Protein AF-A0A0M3JCC5-F1 (afdb_monomer)

InterPro domains:
  IPR003890 MIF4G-like, type 3 [PF02854] (12-149)
  IPR016024 Armadillo-type fold [SSF48371] (13-162)
  IPR039762 Nonsense-mediated mRNA decay protein Nmd2/UPF2 [PTHR12839] (12-162)

Organism: Anisakis simplex (NCBI:txid6269)

Structure (mmCIF, N/CA/C/O backbone):
data_AF-A0A0M3JCC5-F1
#
_entry.id   AF-A0A0M3JCC5-F1
#
loop_
_atom_site.group_PDB
_atom_site.id
_atom_site.type_symbol
_atom_site.label_atom_id
_atom_site.label_alt_id
_atom_site.label_comp_id
_atom_site.label_asym_id
_atom_site.label_entity_id
_atom_site.label_seq_id
_atom_site.pdbx_PDB_ins_code
_atom_site.Cartn_x
_atom_site.Cartn_y
_atom_site.Cartn_z
_atom_site.occupancy
_atom_site.B_iso_or_equiv
_atom_site.auth_seq_id
_atom_site.auth_comp_id
_atom_site.auth_asym_id
_atom_site.auth_atom_id
_atom_site.pdbx_PDB_model_num
ATOM 1 N N . MET A 1 1 ? -31.126 0.254 29.291 1.00 38.38 1 MET A N 1
ATOM 2 C CA . MET A 1 1 ? -29.920 0.944 28.782 1.00 38.38 1 MET A CA 1
ATOM 3 C C . MET A 1 1 ? -29.211 -0.037 27.868 1.00 38.38 1 MET A C 1
ATOM 5 O O . MET A 1 1 ? -28.495 -0.886 28.356 1.00 38.38 1 MET A O 1
ATOM 9 N N . GLY A 1 2 ? -29.513 -0.153 26.583 1.00 38.09 2 GLY A N 1
ATOM 10 C CA . GLY A 1 2 ? -29.845 0.874 25.601 1.00 38.09 2 GLY A CA 1
ATOM 11 C C . GLY A 1 2 ? -28.851 0.652 24.463 1.00 38.09 2 GLY A C 1
ATOM 12 O O . GLY A 1 2 ? -27.817 1.305 24.433 1.00 38.09 2 GLY A O 1
ATOM 13 N N . CYS A 1 3 ? -29.108 -0.375 23.645 1.00 37.69 3 CYS A N 1
ATOM 14 C CA . CYS A 1 3 ? -28.288 -0.752 22.497 1.00 37.69 3 CYS A CA 1
AT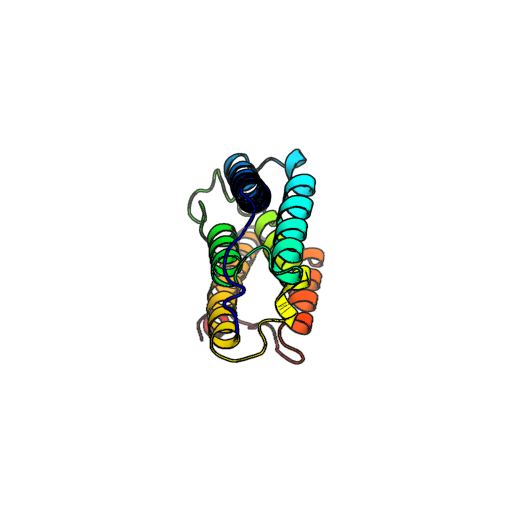OM 15 C C . CYS A 1 3 ? -28.207 0.424 21.520 1.00 37.69 3 CYS A C 1
ATOM 17 O O . CYS A 1 3 ? -29.130 0.653 20.746 1.00 37.69 3 CYS A O 1
ATOM 19 N N . VAL A 1 4 ? -27.097 1.157 21.552 1.00 42.47 4 VAL A N 1
ATOM 20 C CA . VAL A 1 4 ? -26.692 2.041 20.459 1.00 42.47 4 VAL A CA 1
ATOM 21 C C . VAL A 1 4 ? -25.942 1.158 19.474 1.00 42.47 4 VAL A C 1
ATOM 23 O O . VAL A 1 4 ? -24.729 0.986 19.551 1.00 42.47 4 VAL A O 1
ATOM 26 N N . SER A 1 5 ? -26.674 0.468 18.611 1.00 49.03 5 SER A N 1
ATOM 27 C CA . SER A 1 5 ? -26.078 -0.297 17.524 1.00 49.03 5 SER A CA 1
ATOM 28 C C . SER A 1 5 ? -27.002 -0.239 16.317 1.00 49.03 5 SER A C 1
ATOM 30 O O . SER A 1 5 ? -28.084 -0.812 16.336 1.00 49.03 5 SER A O 1
ATOM 32 N N . ILE A 1 6 ? -26.479 0.402 15.267 1.00 45.97 6 ILE A N 1
ATOM 33 C CA . ILE A 1 6 ? -26.862 0.260 13.857 1.00 45.97 6 ILE A CA 1
ATOM 34 C C . ILE A 1 6 ? -27.996 1.190 13.387 1.00 45.97 6 ILE A C 1
ATOM 36 O O . ILE A 1 6 ? -29.074 0.761 13.003 1.00 45.97 6 ILE A O 1
ATOM 40 N N . GLU A 1 7 ? -27.667 2.474 13.266 1.00 44.00 7 GLU A N 1
ATOM 41 C CA . GLU A 1 7 ? -27.974 3.226 12.043 1.00 44.00 7 GLU A CA 1
ATOM 42 C C . GLU A 1 7 ? -26.630 3.579 11.385 1.00 44.00 7 GLU A C 1
ATOM 44 O O . GLU A 1 7 ? -26.106 4.679 11.526 1.00 44.00 7 GLU A O 1
ATOM 49 N N . ARG A 1 8 ? -26.001 2.609 10.702 1.00 54.28 8 ARG A N 1
ATOM 50 C CA . ARG A 1 8 ? -25.019 2.956 9.662 1.00 54.28 8 ARG A CA 1
ATOM 51 C C . ARG A 1 8 ? -25.849 3.505 8.507 1.00 54.28 8 ARG A C 1
ATOM 53 O O . ARG A 1 8 ? -26.444 2.725 7.771 1.00 54.28 8 ARG A O 1
ATOM 60 N N . SER A 1 9 ? -25.979 4.825 8.411 1.00 59.03 9 SER A N 1
ATOM 61 C CA . SER A 1 9 ? -26.750 5.492 7.359 1.00 59.03 9 SER A CA 1
ATOM 62 C C . SER A 1 9 ? -26.386 4.905 5.992 1.00 59.03 9 SER A C 1
ATOM 64 O O . SER A 1 9 ? -25.199 4.743 5.703 1.00 59.03 9 SER A O 1
ATOM 66 N N . CYS A 1 10 ? -27.374 4.605 5.142 1.00 67.25 10 CYS A N 1
ATOM 67 C CA . CYS A 1 10 ? -27.154 4.087 3.782 1.00 67.25 10 CYS A CA 1
ATOM 68 C C . CYS A 1 10 ? -26.107 4.902 3.004 1.00 67.25 10 CYS A C 1
ATOM 70 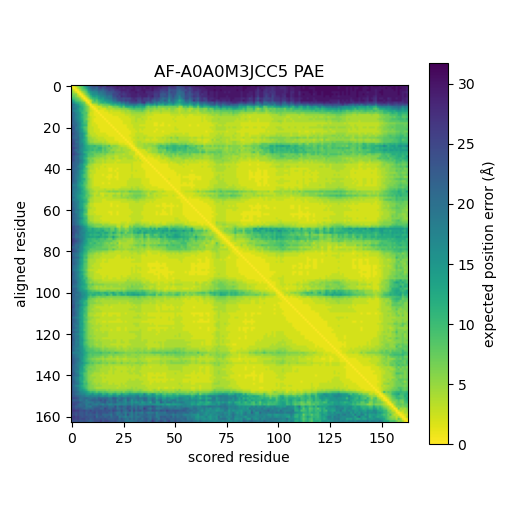O O . CYS A 1 10 ? -25.306 4.332 2.273 1.00 67.25 10 CYS A O 1
ATOM 72 N N . ALA A 1 11 ? -26.038 6.212 3.260 1.00 72.94 11 ALA A N 1
ATOM 73 C CA . ALA A 1 11 ? -25.029 7.107 2.713 1.00 72.94 11 ALA A CA 1
ATOM 74 C C . ALA A 1 11 ? -23.583 6.686 3.040 1.00 72.94 11 ALA A C 1
ATOM 76 O O . ALA A 1 11 ? -22.741 6.702 2.152 1.00 72.94 11 ALA A O 1
ATOM 77 N N . GLY A 1 12 ? -23.279 6.281 4.279 1.00 78.94 12 GLY A N 1
ATOM 78 C CA . GLY A 1 12 ? -21.922 5.877 4.669 1.00 78.94 12 GLY A CA 1
ATOM 79 C C . GLY A 1 12 ? -21.479 4.575 4.000 1.00 78.94 12 GLY A C 1
ATOM 80 O O . GLY A 1 12 ? -20.327 4.451 3.594 1.00 78.94 12 GLY A O 1
ATOM 81 N N . VAL A 1 13 ? -22.415 3.637 3.825 1.00 84.44 13 VAL A N 1
ATOM 82 C CA . VAL A 1 13 ? -22.175 2.394 3.077 1.00 84.44 13 VAL A CA 1
ATOM 83 C C . VAL A 1 13 ? -21.948 2.704 1.598 1.00 84.44 13 VAL A C 1
ATOM 85 O O . VAL A 1 13 ? -20.942 2.277 1.048 1.00 84.44 13 VAL A O 1
ATOM 88 N N . SER A 1 14 ? -22.799 3.530 0.981 1.00 87.94 14 SER A N 1
ATOM 89 C CA . SER A 1 14 ? -22.637 3.923 -0.424 1.00 87.94 14 SER A CA 1
ATOM 90 C C . SER A 1 14 ? -21.331 4.674 -0.690 1.00 87.94 14 SER A C 1
ATOM 92 O O . SER A 1 14 ? -20.685 4.428 -1.701 1.00 87.94 14 SER A O 1
ATOM 94 N N . VAL A 1 15 ? -20.913 5.571 0.211 1.00 90.62 15 VAL A N 1
ATOM 95 C CA . VAL A 1 15 ? -19.626 6.275 0.088 1.00 90.62 15 VAL A CA 1
ATOM 96 C C . VAL A 1 15 ? -18.465 5.287 0.153 1.00 90.62 15 VAL A C 1
ATOM 98 O O . VAL A 1 15 ? -17.573 5.348 -0.686 1.00 90.62 15 VAL A O 1
ATOM 101 N N . LEU A 1 16 ? -18.483 4.360 1.113 1.00 92.38 16 LEU A N 1
ATOM 102 C CA . LEU A 1 16 ? -17.447 3.338 1.229 1.00 92.38 16 LEU A CA 1
ATOM 103 C C . LEU A 1 16 ? -17.387 2.445 -0.018 1.00 92.38 16 LEU A C 1
ATOM 105 O O . LEU A 1 16 ? -16.297 2.200 -0.530 1.00 92.38 16 LEU A O 1
ATOM 109 N N . ASP A 1 17 ? -18.536 1.980 -0.506 1.00 91.69 17 ASP A N 1
ATOM 110 C CA . ASP A 1 17 ? -18.612 1.129 -1.694 1.00 91.69 17 ASP A CA 1
ATOM 111 C C . ASP A 1 17 ? -18.058 1.852 -2.927 1.00 91.69 17 ASP A C 1
ATOM 113 O O . ASP A 1 17 ? -17.248 1.279 -3.654 1.00 91.69 17 ASP A O 1
ATOM 117 N N . ASN A 1 18 ? -18.401 3.132 -3.110 1.00 92.81 18 ASN A N 1
ATOM 118 C CA . ASN A 1 18 ? -17.868 3.950 -4.200 1.00 92.81 18 ASN A CA 1
ATOM 119 C C . ASN A 1 18 ? -16.340 4.078 -4.131 1.00 92.81 18 ASN A C 1
ATOM 121 O O . ASN A 1 18 ? -15.672 3.923 -5.146 1.00 92.81 18 ASN A O 1
ATOM 125 N N . VAL A 1 19 ? -15.777 4.310 -2.941 1.00 94.50 19 VAL A N 1
ATOM 126 C CA . VAL A 1 19 ? -14.319 4.428 -2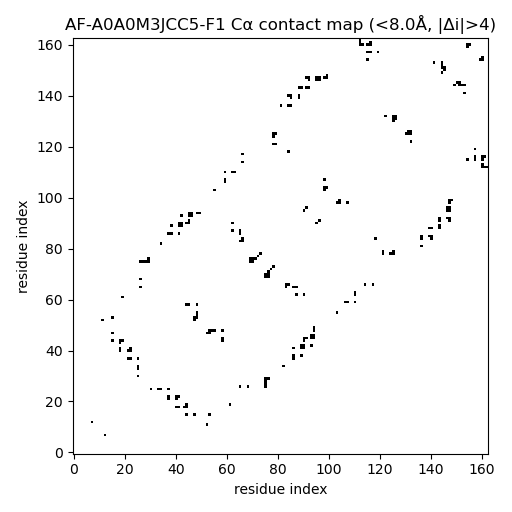.754 1.00 94.50 19 VAL A CA 1
ATOM 127 C C . VAL A 1 19 ? -13.613 3.103 -3.036 1.00 94.50 19 VAL A C 1
ATOM 129 O O . VAL A 1 19 ? -12.554 3.074 -3.660 1.00 94.50 19 VAL A O 1
ATOM 132 N N . LEU A 1 20 ? -14.184 1.981 -2.589 1.00 93.88 20 LEU A N 1
ATOM 133 C CA . LEU A 1 20 ? -13.622 0.657 -2.864 1.00 93.88 20 LEU A CA 1
ATOM 134 C C . LEU A 1 20 ? -13.658 0.320 -4.359 1.00 93.88 20 LEU A C 1
ATOM 136 O O . LEU A 1 20 ? -12.730 -0.324 -4.856 1.00 93.88 20 LEU A O 1
ATOM 140 N N . GLU A 1 21 ? -14.703 0.753 -5.060 1.00 92.75 21 GLU A N 1
ATOM 141 C CA . GLU A 1 21 ? -14.829 0.578 -6.504 1.00 92.75 21 GLU A CA 1
ATOM 142 C C . GLU A 1 21 ? -13.872 1.490 -7.276 1.00 92.75 21 GLU A C 1
ATOM 144 O O . GLU A 1 21 ? -13.216 1.041 -8.211 1.00 92.75 21 GLU A O 1
ATOM 149 N N . GLU A 1 22 ? -13.687 2.733 -6.835 1.00 92.31 22 GLU A N 1
ATOM 150 C CA . GLU A 1 22 ? -12.693 3.646 -7.402 1.00 92.31 22 GLU A CA 1
ATOM 151 C C . GLU A 1 22 ? -11.278 3.061 -7.299 1.00 92.31 22 GLU A C 1
ATOM 153 O O . GLU A 1 22 ? -10.559 2.997 -8.296 1.00 92.31 22 GLU A O 1
ATOM 158 N N . ILE A 1 23 ? -10.905 2.514 -6.135 1.00 93.19 23 ILE A N 1
ATOM 159 C CA . ILE A 1 23 ? -9.614 1.831 -5.958 1.00 93.19 23 ILE A CA 1
ATOM 160 C C . ILE A 1 23 ? -9.475 0.648 -6.933 1.00 93.19 23 ILE A C 1
ATOM 162 O O . ILE A 1 23 ? -8.390 0.433 -7.475 1.00 93.19 23 ILE A O 1
ATOM 166 N N . ARG A 1 24 ? -10.546 -0.119 -7.187 1.00 90.94 24 ARG A N 1
ATOM 167 C CA . ARG A 1 24 ? -10.524 -1.208 -8.185 1.00 90.94 24 ARG A CA 1
ATOM 168 C C . ARG A 1 24 ? -10.323 -0.692 -9.597 1.00 90.94 24 ARG A C 1
ATOM 170 O O . ARG A 1 24 ? -9.438 -1.194 -10.282 1.00 90.94 24 ARG A O 1
ATOM 177 N N . MET A 1 25 ? -11.081 0.323 -10.001 1.00 89.19 25 MET A N 1
ATOM 178 C CA . MET A 1 25 ? -10.978 0.896 -11.341 1.00 89.19 25 MET A CA 1
ATOM 179 C C . MET A 1 25 ? -9.564 1.405 -11.630 1.00 89.19 25 MET A C 1
ATOM 181 O O . MET A 1 25 ? -9.046 1.177 -12.721 1.00 89.19 25 MET A O 1
ATOM 185 N N . VAL A 1 26 ? -8.892 2.033 -10.658 1.00 86.75 26 VAL A N 1
ATOM 186 C CA . VAL A 1 26 ? -7.499 2.463 -10.859 1.00 86.75 26 VAL A CA 1
ATOM 187 C C . VAL A 1 26 ? -6.564 1.261 -11.043 1.00 86.75 26 VAL A C 1
ATOM 189 O O . VAL A 1 26 ? -5.697 1.295 -11.917 1.00 86.75 26 VAL A O 1
ATOM 192 N N . LEU A 1 27 ? -6.742 0.178 -10.278 1.00 86.56 27 LEU A N 1
ATOM 193 C CA . LEU A 1 27 ? -5.929 -1.034 -10.439 1.00 86.56 27 LEU A CA 1
ATOM 194 C C . LEU A 1 27 ? -6.149 -1.732 -11.792 1.00 86.56 27 LEU A C 1
ATOM 196 O O . LEU A 1 27 ? -5.214 -2.340 -12.309 1.00 86.56 27 LEU A O 1
ATOM 200 N N . GLU A 1 28 ? -7.359 -1.655 -12.347 1.00 86.50 28 GLU A N 1
ATOM 201 C CA . GLU A 1 28 ? -7.723 -2.231 -13.649 1.00 86.50 28 GLU A CA 1
ATOM 202 C C . GLU A 1 28 ? -7.212 -1.400 -14.826 1.00 86.50 28 GLU A C 1
ATOM 204 O O . GLU A 1 28 ? -6.680 -1.945 -15.790 1.00 86.50 28 GLU A O 1
ATOM 209 N N . LEU A 1 29 ? -7.363 -0.077 -14.751 1.00 84.00 29 LEU A N 1
ATOM 210 C CA . LEU A 1 29 ? -6.969 0.835 -15.823 1.00 84.00 29 LEU A CA 1
ATOM 211 C C . LEU A 1 29 ? -5.461 1.094 -15.836 1.00 84.00 29 LEU A C 1
ATOM 213 O O . LEU A 1 29 ? -4.891 1.319 -16.899 1.00 84.00 29 LEU A O 1
ATOM 217 N N . ASN A 1 30 ? -4.822 1.088 -14.662 1.00 79.00 30 ASN A N 1
ATOM 218 C CA . ASN A 1 30 ? -3.378 1.233 -14.473 1.00 79.00 30 ASN A CA 1
ATOM 219 C C . ASN A 1 30 ? -2.739 2.412 -15.242 1.00 79.00 30 ASN A C 1
ATOM 221 O O . ASN A 1 30 ? -1.586 2.359 -15.678 1.00 79.00 30 ASN A O 1
ATOM 225 N N . HIS A 1 31 ? -3.504 3.491 -15.424 1.00 81.56 31 HIS A N 1
ATOM 226 C CA . HIS A 1 31 ? -3.084 4.685 -16.147 1.00 81.56 31 HIS A CA 1
ATOM 227 C C . HIS A 1 31 ? -2.453 5.707 -15.201 1.00 81.56 31 HIS A C 1
ATOM 229 O O . HIS A 1 31 ? -3.009 6.040 -14.156 1.00 81.56 31 HIS A O 1
ATOM 235 N N . THR A 1 32 ? -1.325 6.291 -15.608 1.00 78.88 32 THR A N 1
ATOM 236 C CA . THR A 1 32 ? -0.578 7.273 -14.804 1.00 78.88 32 THR A CA 1
ATOM 237 C C . THR A 1 32 ? -1.373 8.527 -14.444 1.00 78.88 32 THR A C 1
ATOM 239 O O . THR A 1 32 ? -1.098 9.132 -13.410 1.00 78.88 32 THR A O 1
ATOM 242 N N . SER A 1 33 ? -2.373 8.904 -15.245 1.00 84.00 33 SER A N 1
ATOM 243 C CA . SER A 1 33 ? -3.281 10.016 -14.941 1.00 84.00 33 SER A CA 1
ATOM 244 C C . SER A 1 33 ? -4.130 9.771 -13.693 1.00 84.00 33 SER A C 1
ATOM 246 O O . SER A 1 33 ? -4.479 10.727 -13.015 1.00 84.00 33 SER A O 1
ATOM 248 N N . LEU A 1 34 ? -4.416 8.507 -13.369 1.00 83.19 34 LEU A N 1
ATOM 249 C CA . LEU A 1 34 ? -5.250 8.109 -12.233 1.00 83.19 34 LEU A CA 1
ATOM 250 C C . LEU A 1 34 ? -4.441 7.910 -10.945 1.00 83.19 34 LEU A C 1
ATOM 252 O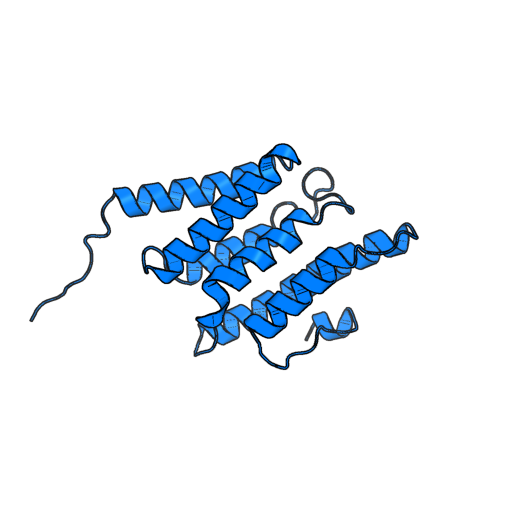 O . LEU A 1 34 ? -5.008 7.630 -9.895 1.00 83.19 34 LEU A O 1
ATOM 256 N N . ASN A 1 35 ? -3.111 8.048 -10.993 1.00 84.25 35 ASN A N 1
ATOM 257 C CA . ASN A 1 35 ? -2.261 7.816 -9.823 1.00 84.25 35 ASN A CA 1
ATOM 258 C C . ASN A 1 35 ? -2.578 8.783 -8.669 1.00 84.25 35 ASN A C 1
ATOM 260 O O . ASN A 1 35 ? -2.477 8.393 -7.509 1.00 84.25 35 ASN A O 1
ATOM 264 N N . GLN A 1 36 ? -2.945 10.034 -8.970 1.00 86.44 36 GLN A N 1
ATOM 265 C CA . GLN A 1 36 ? -3.321 11.009 -7.939 1.00 86.44 36 GLN A CA 1
ATOM 266 C C . GLN A 1 36 ? -4.677 10.661 -7.323 1.00 86.44 36 GLN A C 1
ATOM 268 O O . GLN A 1 36 ? -4.790 10.623 -6.099 1.00 86.44 36 GLN A O 1
ATOM 273 N N . ASP A 1 37 ? -5.657 10.318 -8.159 1.00 88.38 37 ASP A N 1
ATOM 274 C CA . ASP A 1 37 ? -6.986 9.884 -7.719 1.00 88.38 37 ASP A CA 1
ATOM 275 C C . ASP A 1 37 ? -6.885 8.635 -6.838 1.00 88.38 37 ASP A C 1
ATOM 277 O O . ASP A 1 37 ? -7.478 8.569 -5.766 1.00 88.38 37 ASP A O 1
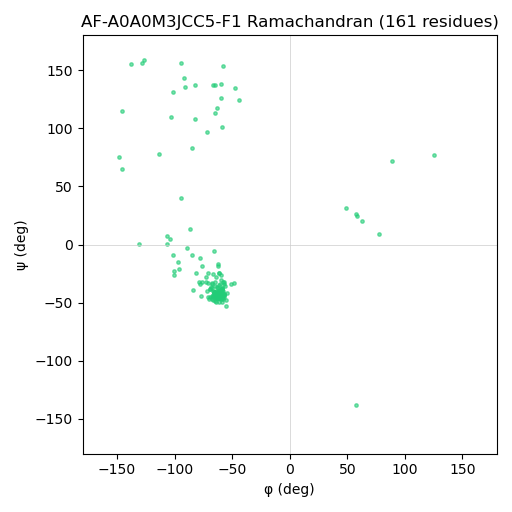ATOM 281 N N . ALA A 1 38 ? -6.019 7.688 -7.206 1.00 90.38 38 ALA A N 1
ATOM 282 C CA . ALA A 1 38 ? -5.749 6.501 -6.407 1.00 90.38 38 ALA A CA 1
ATOM 283 C C . ALA A 1 38 ? -5.210 6.837 -5.015 1.00 90.38 38 ALA A C 1
ATOM 285 O O . ALA A 1 38 ? -5.677 6.273 -4.026 1.00 90.38 38 ALA A O 1
ATOM 286 N N . VAL A 1 39 ? -4.239 7.755 -4.929 1.00 93.38 39 VAL A N 1
ATOM 287 C CA . VAL A 1 39 ? -3.681 8.216 -3.650 1.00 93.38 39 VAL A CA 1
ATOM 288 C C . VAL A 1 39 ? -4.767 8.877 -2.801 1.00 93.38 39 VAL A C 1
ATOM 290 O O . VAL A 1 39 ? -4.859 8.595 -1.604 1.00 93.38 39 VAL A O 1
ATOM 293 N N . LEU A 1 40 ? -5.622 9.706 -3.406 1.00 93.38 40 LEU A N 1
ATOM 294 C CA . LEU A 1 40 ? -6.745 10.340 -2.715 1.00 93.38 40 LEU A CA 1
ATOM 295 C C . LEU A 1 40 ? -7.749 9.300 -2.209 1.00 93.38 40 LEU A C 1
ATOM 297 O O . LEU A 1 40 ? -8.131 9.356 -1.041 1.00 93.38 40 LEU A O 1
ATOM 301 N N . ALA A 1 41 ? -8.116 8.319 -3.034 1.00 94.88 41 ALA A N 1
ATOM 302 C CA . ALA A 1 41 ? -9.076 7.279 -2.686 1.00 94.88 41 ALA A CA 1
ATOM 303 C C . ALA A 1 41 ? -8.573 6.391 -1.535 1.00 94.88 41 ALA A C 1
ATOM 305 O O . ALA A 1 41 ? -9.308 6.151 -0.573 1.00 94.88 41 ALA A O 1
ATOM 306 N N . VAL A 1 42 ? -7.307 5.947 -1.564 1.00 96.44 42 VAL A N 1
ATOM 307 C CA . VAL A 1 42 ? -6.742 5.142 -0.461 1.00 96.44 42 VAL A CA 1
ATOM 308 C C . VAL A 1 42 ? -6.560 5.962 0.815 1.00 96.44 42 VAL A C 1
ATOM 310 O O . VAL A 1 42 ? -6.852 5.465 1.902 1.00 96.44 42 VAL A O 1
ATOM 313 N N . THR A 1 43 ? -6.148 7.228 0.705 1.00 96.38 43 THR A N 1
ATOM 314 C CA . THR A 1 43 ? -6.045 8.125 1.866 1.00 96.38 43 THR A CA 1
ATOM 315 C C . THR A 1 43 ? -7.423 8.343 2.482 1.00 96.38 43 THR A C 1
ATOM 317 O O . THR A 1 43 ? -7.594 8.228 3.695 1.00 96.38 43 THR A O 1
ATOM 320 N N . PHE A 1 44 ? -8.439 8.586 1.654 1.00 96.06 44 PHE A N 1
ATOM 321 C CA . PHE A 1 44 ? -9.807 8.765 2.114 1.00 96.06 44 PHE A CA 1
ATOM 322 C C . PHE A 1 44 ? -10.357 7.493 2.769 1.00 96.06 44 PHE A C 1
ATOM 324 O O . PHE A 1 44 ? -10.934 7.579 3.851 1.00 96.06 44 PHE A O 1
ATOM 331 N N . LEU A 1 45 ? -10.091 6.305 2.212 1.00 96.75 45 LEU A N 1
ATOM 332 C CA . LEU A 1 45 ? -10.425 5.029 2.854 1.00 96.75 45 LEU A CA 1
ATOM 333 C C . LEU A 1 45 ? -9.778 4.892 4.244 1.00 96.75 45 LEU A C 1
ATOM 335 O O . LEU A 1 45 ? -10.439 4.458 5.190 1.00 96.75 45 LEU A O 1
ATOM 339 N N . GLY A 1 46 ? -8.508 5.281 4.383 1.00 96.12 46 GLY A N 1
ATOM 340 C CA . GLY A 1 46 ? -7.820 5.316 5.674 1.00 96.12 46 GLY A CA 1
ATOM 341 C C . GLY A 1 46 ? -8.498 6.262 6.670 1.00 96.12 46 GLY A C 1
ATOM 342 O O . GLY A 1 46 ? -8.703 5.898 7.827 1.00 96.12 46 GLY A O 1
ATOM 343 N N . GLN A 1 47 ? -8.936 7.440 6.219 1.00 95.44 47 GLN A N 1
ATOM 344 C CA . GLN A 1 47 ? -9.703 8.364 7.059 1.00 95.44 47 GLN A CA 1
ATOM 345 C C . GLN A 1 47 ? -11.067 7.784 7.457 1.00 95.44 47 GLN A C 1
ATOM 347 O O . GLN A 1 47 ? -11.445 7.871 8.623 1.00 95.44 47 GLN A O 1
ATOM 352 N N . LEU A 1 48 ? -11.791 7.128 6.542 1.00 94.00 48 LEU A N 1
ATOM 353 C CA . LEU A 1 48 ? -13.057 6.453 6.863 1.00 94.00 48 LEU A CA 1
ATOM 354 C C . LEU A 1 48 ? -12.885 5.414 7.982 1.00 94.00 48 LEU A C 1
ATOM 356 O O . LEU A 1 48 ? -13.765 5.282 8.833 1.00 94.00 48 LEU A O 1
ATOM 360 N N . TYR A 1 49 ? -11.745 4.721 8.028 1.00 94.69 49 TYR A N 1
ATOM 361 C CA . TYR A 1 49 ? -11.408 3.840 9.145 1.00 94.69 49 TYR A CA 1
ATOM 362 C C . TYR A 1 49 ? -11.159 4.617 10.445 1.00 94.69 49 TYR A C 1
ATOM 364 O O . TYR A 1 49 ? -11.737 4.275 11.476 1.00 94.69 49 TYR A O 1
ATOM 372 N N . ASN A 1 50 ? -10.373 5.698 10.400 1.00 93.56 50 ASN A N 1
ATOM 373 C CA . ASN A 1 50 ? -10.075 6.531 11.574 1.00 93.56 50 ASN A CA 1
ATOM 374 C C . ASN A 1 50 ? -11.350 7.116 12.209 1.00 93.56 50 ASN A C 1
ATOM 376 O O . ASN A 1 50 ? -11.478 7.163 13.432 1.00 93.56 50 ASN A O 1
ATOM 380 N N . TYR A 1 51 ? -12.331 7.494 11.386 1.00 92.50 51 TYR A N 1
ATOM 381 C CA . TYR A 1 51 ? -13.641 7.983 11.829 1.00 92.50 51 TYR A CA 1
ATOM 382 C C . TYR A 1 51 ? -14.669 6.865 12.091 1.00 92.50 51 TYR A C 1
ATOM 384 O O . TYR A 1 51 ? -15.854 7.147 12.254 1.00 92.50 51 TYR A O 1
ATOM 392 N N . SER A 1 52 ? -14.240 5.597 12.171 1.00 89.50 52 SER A N 1
ATOM 393 C CA . SER A 1 52 ? -15.088 4.429 12.477 1.00 89.50 52 SER A CA 1
ATOM 394 C C . SER A 1 52 ? -16.258 4.201 11.504 1.00 89.50 52 SER A C 1
ATOM 396 O O . SER A 1 52 ? -17.253 3.561 11.852 1.00 89.50 52 SER A O 1
ATOM 398 N N . VAL A 1 53 ? -16.142 4.699 10.269 1.00 88.69 53 VAL A N 1
ATOM 399 C CA . VAL A 1 53 ? -17.111 4.450 9.189 1.00 88.69 53 VAL A CA 1
ATOM 400 C C . VAL A 1 53 ? -16.929 3.039 8.623 1.00 88.69 53 VAL A C 1
ATOM 402 O O . VAL A 1 53 ? -17.909 2.396 8.244 1.00 88.69 53 VAL A O 1
ATOM 405 N N . CYS A 1 54 ? -15.694 2.524 8.613 1.00 90.31 54 CYS A N 1
ATOM 406 C CA . CYS A 1 54 ? -15.377 1.165 8.179 1.00 90.31 54 CYS A CA 1
ATOM 407 C C . CYS A 1 54 ? -14.532 0.392 9.207 1.00 90.31 54 CYS A C 1
ATOM 409 O O . CYS A 1 54 ? -13.841 0.966 10.046 1.00 90.31 54 CYS A O 1
ATOM 411 N N . ASP A 1 55 ? -14.605 -0.939 9.144 1.00 92.12 55 ASP A N 1
ATOM 412 C CA . ASP A 1 55 ? -13.929 -1.842 10.078 1.00 92.12 55 ASP A CA 1
ATOM 413 C C . ASP A 1 55 ? -12.566 -2.309 9.536 1.00 92.12 55 ASP A C 1
ATOM 415 O O . ASP A 1 55 ? -12.357 -2.422 8.326 1.00 92.12 55 ASP A O 1
ATOM 419 N N . SER A 1 56 ? -11.652 -2.704 10.433 1.00 93.31 56 SER A N 1
ATOM 420 C CA . SER A 1 56 ? -10.306 -3.183 10.054 1.00 93.31 56 SER A CA 1
ATOM 421 C C . SER A 1 56 ? -10.258 -4.288 8.978 1.00 93.31 56 SER A C 1
ATOM 423 O O . SER A 1 56 ? -9.321 -4.267 8.178 1.00 93.31 56 SER A O 1
ATOM 425 N N . PRO A 1 57 ? -11.215 -5.243 8.872 1.00 94.81 57 PRO A N 1
ATOM 426 C CA . PRO A 1 57 ? -11.192 -6.240 7.802 1.00 94.81 57 PRO A CA 1
ATOM 427 C C . PRO A 1 57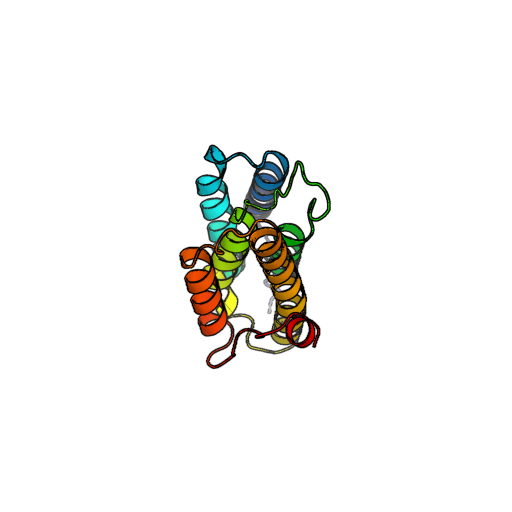 ? -11.245 -5.638 6.395 1.00 94.81 57 PRO A C 1
ATOM 429 O O . PRO A 1 57 ? -10.678 -6.228 5.480 1.00 94.81 57 PRO A O 1
ATOM 432 N N . ILE A 1 58 ? -11.890 -4.479 6.222 1.00 95.25 58 ILE A N 1
ATOM 433 C CA . ILE A 1 58 ? -11.977 -3.792 4.929 1.00 95.25 58 ILE A CA 1
ATOM 434 C C . ILE A 1 58 ? -10.602 -3.248 4.543 1.00 95.25 58 ILE A C 1
ATOM 436 O O . ILE A 1 58 ? -10.147 -3.505 3.433 1.00 95.25 58 ILE A O 1
ATOM 440 N N . ILE A 1 59 ? -9.895 -2.614 5.484 1.00 96.56 59 ILE A N 1
ATOM 441 C CA . ILE A 1 59 ? -8.533 -2.111 5.263 1.00 96.56 59 ILE A CA 1
ATOM 442 C C . ILE A 1 59 ? -7.584 -3.243 4.875 1.00 96.56 59 ILE A C 1
ATOM 444 O O . ILE A 1 59 ? -6.903 -3.149 3.858 1.00 96.56 59 ILE A O 1
ATOM 448 N N . PHE A 1 60 ? -7.584 -4.352 5.622 1.00 96.38 60 PHE A N 1
ATOM 449 C CA . PHE A 1 60 ? -6.746 -5.502 5.273 1.00 96.38 60 PHE A CA 1
ATOM 450 C C . PHE A 1 60 ? -7.117 -6.093 3.912 1.00 96.38 60 PHE A C 1
ATOM 452 O O . PHE A 1 60 ? -6.225 -6.400 3.128 1.00 96.38 60 PHE A O 1
ATOM 459 N N . LYS A 1 61 ? -8.411 -6.221 3.593 1.00 95.69 61 LYS A N 1
ATOM 460 C CA . LYS A 1 61 ? -8.852 -6.708 2.280 1.00 95.69 61 LYS A CA 1
ATOM 461 C C . LYS A 1 61 ? -8.330 -5.816 1.152 1.00 95.69 61 LYS A C 1
ATOM 463 O O . LYS A 1 61 ? -7.808 -6.348 0.177 1.00 95.69 61 LYS A O 1
ATOM 468 N N . THR A 1 62 ? -8.415 -4.495 1.302 1.00 96.06 62 THR A N 1
ATOM 469 C CA . THR A 1 62 ? -7.887 -3.539 0.322 1.00 96.06 62 THR A CA 1
ATOM 470 C C . THR A 1 62 ? -6.366 -3.621 0.215 1.00 96.06 62 THR A C 1
ATOM 472 O O . THR A 1 62 ? -5.851 -3.694 -0.894 1.00 96.06 62 THR A O 1
ATOM 475 N N . LEU A 1 63 ? -5.642 -3.697 1.336 1.00 96.56 63 LEU A N 1
ATOM 476 C CA . LEU A 1 63 ? -4.185 -3.868 1.356 1.00 96.56 63 LEU A CA 1
ATOM 477 C C . LEU A 1 63 ? -3.740 -5.108 0.571 1.00 96.56 63 LEU A C 1
ATOM 479 O O . LEU A 1 63 ? -2.855 -5.011 -0.276 1.00 96.56 63 LEU A O 1
ATOM 483 N N . TYR A 1 64 ? -4.381 -6.258 0.804 1.00 95.19 64 TYR A N 1
ATOM 484 C CA . TYR A 1 64 ? -4.113 -7.467 0.023 1.00 95.19 64 TYR A CA 1
ATOM 485 C C . TYR A 1 64 ? -4.475 -7.276 -1.450 1.00 95.19 64 TYR A C 1
ATOM 487 O O . TYR A 1 64 ? -3.676 -7.619 -2.314 1.00 95.19 64 TYR A O 1
ATOM 495 N N . GLN A 1 65 ? -5.628 -6.673 -1.747 1.00 93.81 65 GLN A N 1
ATOM 496 C CA . GLN A 1 65 ? -6.052 -6.416 -3.120 1.00 93.81 65 GLN A CA 1
ATOM 497 C C . GLN A 1 65 ? -5.024 -5.571 -3.890 1.00 93.81 65 GLN A C 1
ATOM 499 O O . GLN A 1 65 ? -4.698 -5.930 -5.017 1.00 93.81 65 GLN A O 1
ATOM 504 N N . LEU A 1 66 ? -4.457 -4.524 -3.277 1.00 93.38 66 LEU A N 1
ATOM 505 C CA . LEU A 1 66 ? -3.436 -3.667 -3.896 1.00 93.38 66 LEU A CA 1
ATOM 506 C C . LEU A 1 66 ? -2.196 -4.447 -4.364 1.00 93.38 66 LEU A C 1
ATOM 508 O O . LEU A 1 66 ? -1.602 -4.074 -5.372 1.00 93.38 66 LEU A O 1
ATOM 512 N N . ILE A 1 67 ? -1.802 -5.510 -3.651 1.00 91.62 67 ILE A N 1
ATOM 513 C CA . ILE A 1 67 ? -0.585 -6.285 -3.960 1.00 91.62 67 ILE A CA 1
ATOM 514 C C . ILE A 1 67 ? -0.855 -7.585 -4.722 1.00 91.62 67 ILE A C 1
ATOM 516 O O . ILE A 1 67 ? 0.052 -8.095 -5.370 1.00 91.62 67 ILE A O 1
ATOM 520 N N . THR A 1 68 ? -2.062 -8.157 -4.643 1.00 88.56 68 THR A N 1
ATOM 521 C CA . THR A 1 68 ? -2.380 -9.437 -5.303 1.00 88.56 68 THR A CA 1
ATOM 522 C C . THR A 1 68 ? -3.142 -9.276 -6.613 1.00 88.56 68 THR A C 1
ATOM 524 O O . THR A 1 68 ? -3.086 -10.168 -7.458 1.00 88.56 68 THR A O 1
ATOM 527 N N . PHE A 1 69 ? -3.892 -8.185 -6.792 1.00 84.88 69 PHE A N 1
ATOM 528 C CA . PHE A 1 69 ? -4.754 -8.012 -7.961 1.00 84.88 69 PHE A CA 1
ATOM 529 C C . PHE A 1 69 ? -3.925 -7.912 -9.242 1.00 84.88 69 PHE A C 1
ATOM 531 O O . PHE A 1 69 ? -3.175 -6.965 -9.417 1.00 84.88 69 PHE A O 1
ATOM 538 N N . GLY A 1 70 ? -4.012 -8.887 -10.146 1.00 73.31 70 GLY A N 1
ATOM 539 C CA . GLY A 1 70 ? -3.222 -8.861 -11.382 1.00 73.31 70 GLY A CA 1
ATOM 540 C C . GLY A 1 70 ? -1.703 -8.914 -11.165 1.00 73.31 70 GLY A C 1
ATOM 541 O O . GLY A 1 70 ? -0.963 -8.549 -12.063 1.00 73.31 70 GLY A O 1
ATOM 542 N N . ALA A 1 71 ? -1.217 -9.375 -10.003 1.00 70.00 71 ALA A N 1
ATOM 543 C CA . ALA A 1 71 ? 0.223 -9.451 -9.701 1.00 70.00 71 ALA A CA 1
ATOM 544 C C . ALA A 1 71 ? 1.016 -10.386 -10.641 1.00 70.00 71 ALA A C 1
ATOM 546 O O . ALA A 1 71 ? 2.241 -10.328 -10.698 1.00 70.00 71 ALA A O 1
ATOM 547 N N . PHE A 1 72 ? 0.317 -11.259 -11.371 1.00 68.69 72 PHE A N 1
ATOM 548 C CA . PHE A 1 72 ? 0.892 -12.150 -12.384 1.00 68.69 72 PHE A CA 1
ATOM 549 C C . PHE A 1 72 ? 0.561 -11.714 -13.817 1.00 68.69 72 PHE A C 1
ATOM 551 O O . PHE A 1 72 ? 0.960 -12.391 -14.762 1.00 68.69 72 PHE A O 1
ATOM 558 N N . ASP A 1 73 ? -0.173 -10.611 -13.981 1.00 79.00 73 ASP A N 1
ATOM 559 C CA . ASP A 1 73 ? -0.541 -10.069 -15.281 1.00 79.00 73 ASP A CA 1
ATOM 560 C C . ASP A 1 73 ? 0.332 -8.852 -15.595 1.00 79.00 73 ASP A C 1
ATOM 562 O O . ASP A 1 73 ? 0.198 -7.782 -15.000 1.00 79.00 73 ASP A O 1
ATOM 566 N N . VAL A 1 74 ? 1.232 -9.026 -16.560 1.00 75.81 74 VAL A N 1
ATOM 567 C CA . VAL A 1 74 ? 2.183 -7.992 -16.990 1.00 75.81 74 VAL A CA 1
ATOM 568 C C . VAL A 1 74 ? 1.463 -6.751 -17.533 1.00 75.81 74 VAL A C 1
ATOM 570 O O . VAL A 1 74 ? 2.019 -5.658 -17.473 1.00 75.81 74 VAL A O 1
ATOM 573 N N . LEU A 1 75 ? 0.222 -6.885 -18.019 1.00 79.44 75 LEU A N 1
ATOM 574 C CA . LEU A 1 75 ? -0.576 -5.752 -18.497 1.00 79.44 75 LEU A CA 1
ATOM 575 C C . LEU A 1 75 ? -1.084 -4.872 -17.345 1.00 79.44 75 LEU A C 1
ATOM 577 O O . LEU A 1 75 ? -1.201 -3.657 -17.500 1.00 79.44 75 LEU A O 1
ATOM 581 N N . LEU A 1 76 ? -1.361 -5.472 -16.185 1.00 80.56 76 LEU A N 1
ATOM 582 C CA . LEU A 1 76 ? -1.912 -4.782 -15.014 1.00 80.56 76 LEU A CA 1
ATOM 583 C C . LEU A 1 76 ? -0.839 -4.358 -14.009 1.00 80.56 76 LEU A C 1
ATOM 585 O O . LEU A 1 76 ? -1.085 -3.475 -13.186 1.00 80.56 76 LEU A O 1
ATOM 589 N N . ASP A 1 77 ? 0.334 -4.989 -14.040 1.00 82.38 77 ASP A N 1
ATOM 590 C CA . ASP A 1 77 ? 1.387 -4.759 -13.056 1.00 82.38 77 ASP A CA 1
ATOM 591 C C . ASP A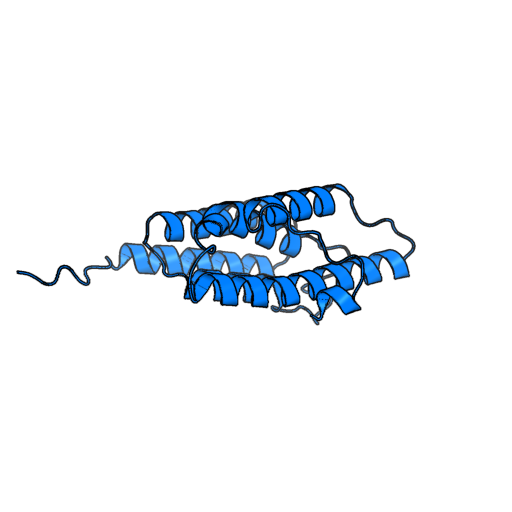 1 77 ? 2.800 -4.871 -13.642 1.00 82.38 77 ASP A C 1
ATOM 593 O O . ASP A 1 77 ? 3.597 -5.744 -13.278 1.00 82.38 77 ASP A O 1
ATOM 597 N N . ASP A 1 78 ? 3.122 -3.952 -14.554 1.00 85.81 78 ASP A N 1
ATOM 598 C CA . ASP A 1 78 ? 4.432 -3.906 -15.205 1.00 85.81 78 ASP A CA 1
ATOM 599 C C . ASP A 1 78 ? 5.591 -3.776 -14.197 1.00 85.81 78 ASP A C 1
ATOM 601 O O . ASP A 1 78 ? 5.454 -3.235 -13.095 1.00 85.81 78 ASP A O 1
ATOM 605 N N . TRP A 1 79 ? 6.775 -4.259 -14.570 1.00 85.50 79 TRP A N 1
ATOM 606 C CA . TRP A 1 79 ? 7.954 -4.282 -13.698 1.00 85.50 79 TRP A CA 1
ATOM 607 C C . TRP A 1 79 ? 8.357 -2.888 -13.195 1.00 85.50 79 TRP A C 1
ATOM 609 O O . TRP A 1 79 ? 8.845 -2.781 -12.073 1.00 85.50 79 TRP A O 1
ATOM 619 N N . ASN A 1 80 ? 8.133 -1.835 -13.992 1.00 86.56 80 ASN A N 1
ATOM 620 C CA . ASN A 1 80 ? 8.443 -0.447 -13.629 1.00 86.56 80 ASN A CA 1
ATOM 621 C C . ASN A 1 80 ? 7.333 0.237 -12.813 1.00 86.56 80 ASN A C 1
ATOM 623 O O . ASN A 1 80 ? 7.519 1.350 -12.314 1.00 86.56 80 ASN A O 1
ATOM 627 N N . ASN A 1 81 ? 6.171 -0.406 -12.689 1.00 87.94 81 ASN A N 1
ATOM 628 C CA . ASN A 1 81 ? 5.030 0.180 -12.023 1.00 87.94 81 ASN A CA 1
ATOM 629 C C . ASN A 1 81 ? 5.160 -0.015 -10.512 1.00 87.94 81 ASN A C 1
ATOM 631 O O . ASN A 1 81 ? 5.013 -1.114 -9.973 1.00 87.94 81 ASN A O 1
ATOM 635 N N . LEU A 1 82 ? 5.443 1.089 -9.822 1.00 91.25 82 LEU A N 1
ATOM 636 C CA . LEU A 1 82 ? 5.580 1.141 -8.368 1.00 91.25 82 LEU A CA 1
ATOM 637 C C . LEU A 1 82 ? 4.384 1.832 -7.696 1.00 91.25 82 LEU A C 1
ATOM 639 O O . LEU A 1 82 ? 4.413 2.047 -6.483 1.00 91.25 82 LEU A O 1
ATOM 643 N N . THR A 1 83 ? 3.320 2.159 -8.442 1.00 90.00 83 THR A N 1
ATOM 644 C CA . THR A 1 83 ? 2.129 2.840 -7.907 1.00 90.00 83 THR A CA 1
ATOM 645 C C . THR A 1 83 ? 1.520 2.038 -6.762 1.00 90.00 83 THR A C 1
ATOM 647 O O . THR A 1 83 ? 1.244 2.591 -5.705 1.00 90.00 83 THR A O 1
ATOM 650 N N . ARG A 1 84 ? 1.406 0.715 -6.905 1.00 92.25 84 ARG A N 1
ATOM 651 C CA . ARG A 1 84 ? 0.843 -0.166 -5.867 1.00 92.25 84 ARG A CA 1
ATOM 652 C C . ARG A 1 84 ? 1.640 -0.139 -4.564 1.00 92.25 84 ARG A C 1
ATOM 654 O O . ARG A 1 84 ? 1.049 -0.111 -3.488 1.00 92.25 84 ARG A O 1
ATOM 661 N N . VAL A 1 85 ? 2.973 -0.081 -4.657 1.00 94.50 85 VAL A N 1
ATOM 662 C CA . VAL A 1 85 ? 3.850 0.076 -3.482 1.00 94.50 85 VAL A CA 1
ATOM 663 C C . VAL A 1 85 ? 3.537 1.395 -2.779 1.00 94.50 85 VAL A C 1
ATOM 665 O O . VAL A 1 85 ? 3.356 1.413 -1.563 1.00 94.50 85 VAL A O 1
ATOM 668 N N . ARG A 1 86 ? 3.411 2.484 -3.549 1.00 94.62 86 ARG A N 1
ATOM 669 C CA . ARG A 1 86 ? 3.073 3.813 -3.024 1.00 94.62 86 ARG A CA 1
ATOM 670 C C . ARG A 1 86 ? 1.693 3.815 -2.357 1.00 94.62 86 ARG A C 1
ATOM 672 O O . ARG A 1 86 ? 1.587 4.267 -1.227 1.00 94.62 86 ARG A O 1
ATOM 679 N N . LEU A 1 87 ? 0.671 3.226 -2.982 1.00 95.25 87 LEU A N 1
ATOM 680 C CA . LEU A 1 87 ? -0.687 3.149 -2.422 1.00 95.25 87 LEU A CA 1
ATOM 681 C C . LEU A 1 87 ? -0.745 2.392 -1.091 1.00 95.25 87 LEU A C 1
ATOM 683 O O . LEU A 1 87 ? -1.429 2.830 -0.167 1.00 95.25 87 LEU A O 1
ATOM 687 N N . VAL A 1 88 ? -0.006 1.283 -0.967 1.00 96.62 88 VAL A N 1
ATOM 688 C CA . VAL A 1 88 ? 0.123 0.567 0.313 1.00 96.62 88 VAL A CA 1
ATOM 689 C C . VAL A 1 88 ? 0.759 1.464 1.373 1.00 96.62 88 VAL A C 1
ATOM 691 O O . VAL A 1 88 ? 0.274 1.497 2.505 1.00 96.62 88 VAL A O 1
ATOM 694 N N . CYS A 1 89 ? 1.812 2.206 1.011 1.00 96.50 89 CYS A N 1
ATOM 695 C CA . CYS A 1 89 ? 2.475 3.121 1.934 1.00 96.50 89 CYS A CA 1
ATOM 696 C C . CYS A 1 89 ? 1.525 4.220 2.417 1.00 96.50 89 CYS A C 1
ATOM 698 O O . CYS A 1 89 ? 1.393 4.402 3.622 1.00 96.50 89 CYS A O 1
ATOM 700 N N . GLU A 1 90 ? 0.812 4.893 1.510 1.00 96.81 90 GLU A N 1
ATOM 701 C CA . GLU A 1 90 ? -0.121 5.972 1.868 1.00 96.81 90 GLU A CA 1
ATOM 702 C C . GLU A 1 90 ? -1.271 5.480 2.759 1.00 96.81 90 GLU A C 1
ATOM 704 O O . GLU A 1 90 ? -1.611 6.117 3.761 1.00 96.81 90 GLU A O 1
ATOM 709 N N . LEU A 1 91 ? -1.840 4.306 2.461 1.00 97.00 91 LEU A N 1
ATOM 710 C CA . LEU A 1 91 ? -2.905 3.731 3.282 1.00 97.00 91 LEU A CA 1
ATOM 711 C C . LEU A 1 91 ? -2.413 3.417 4.704 1.00 97.00 91 LEU A C 1
ATOM 713 O O . LEU A 1 91 ? -3.076 3.766 5.684 1.00 97.00 91 LEU A O 1
ATOM 717 N N . LEU A 1 92 ? -1.239 2.790 4.833 1.00 96.44 92 LEU A N 1
ATOM 718 C CA . LEU A 1 92 ? -0.656 2.451 6.134 1.00 96.44 92 LEU A CA 1
ATOM 719 C C . LEU A 1 92 ? -0.151 3.675 6.905 1.00 96.44 92 LEU A C 1
ATOM 721 O O . LEU A 1 92 ? -0.287 3.697 8.123 1.00 96.44 92 LEU A O 1
ATOM 725 N N . LEU A 1 93 ? 0.354 4.708 6.233 1.00 96.19 93 LEU A N 1
ATOM 726 C CA . LEU A 1 93 ? 0.699 5.986 6.866 1.00 96.19 93 LEU A CA 1
ATOM 727 C C . LEU A 1 93 ? -0.538 6.730 7.388 1.00 96.19 93 LEU A C 1
ATOM 729 O O . LEU A 1 93 ? -0.438 7.501 8.335 1.00 96.19 93 LEU A O 1
ATOM 733 N N . THR A 1 94 ? -1.714 6.474 6.810 1.00 96.25 94 THR A N 1
ATOM 734 C CA . THR A 1 94 ? -2.966 7.123 7.225 1.00 96.25 94 THR A CA 1
ATOM 735 C C . THR A 1 94 ? -3.636 6.442 8.422 1.00 96.25 94 THR A C 1
ATOM 737 O O . THR A 1 94 ? -4.209 7.119 9.277 1.00 96.25 94 THR A O 1
ATOM 740 N N . CYS A 1 95 ? -3.625 5.105 8.476 1.00 95.19 95 CYS A N 1
ATOM 741 C CA . CYS A 1 95 ? -4.396 4.344 9.472 1.00 95.19 95 CYS A CA 1
ATOM 742 C C . CYS A 1 95 ? -3.608 3.253 10.217 1.00 95.19 95 CYS A C 1
ATOM 744 O O . CYS A 1 95 ? -4.157 2.552 11.069 1.00 95.19 95 CYS A O 1
ATOM 746 N N . GLY A 1 96 ? -2.319 3.081 9.925 1.00 91.75 96 GLY A N 1
ATOM 747 C CA . GLY A 1 96 ? -1.527 1.958 10.426 1.00 91.75 96 GLY A CA 1
ATOM 748 C C . GLY A 1 96 ? -1.202 2.005 11.921 1.00 91.75 96 GLY A C 1
ATOM 749 O O . GLY A 1 96 ? -1.029 0.947 12.530 1.00 91.75 96 GLY A O 1
ATOM 750 N N . GLU A 1 97 ? -1.188 3.185 12.549 1.00 90.06 97 GLU A N 1
ATOM 751 C CA . GLU A 1 97 ? -0.903 3.342 13.987 1.00 90.06 97 GLU A CA 1
ATOM 752 C C . GLU A 1 97 ? -1.921 2.617 14.888 1.00 90.06 97 GLU A C 1
ATOM 754 O O . GLU A 1 97 ? -1.598 2.182 15.998 1.00 90.06 97 GLU A O 1
ATOM 759 N N . TYR A 1 98 ? -3.138 2.385 14.397 1.00 89.81 98 TYR A N 1
ATOM 760 C CA . TYR A 1 98 ? -4.173 1.664 15.138 1.00 89.81 98 TYR A CA 1
ATOM 761 C C . TYR A 1 98 ? -3.970 0.135 15.128 1.00 89.81 98 TYR A C 1
ATOM 763 O O . TYR A 1 98 ? -4.584 -0.587 15.918 1.00 89.81 98 TYR A O 1
ATOM 771 N N . PHE A 1 99 ? -3.063 -0.392 14.298 1.00 91.00 99 PHE A N 1
ATOM 772 C CA . PHE A 1 99 ? -2.786 -1.830 14.164 1.00 91.00 99 PHE A CA 1
ATOM 773 C C . PHE A 1 99 ? -1.615 -2.307 15.039 1.00 91.00 99 PHE A C 1
ATOM 775 O O . PHE A 1 99 ? -0.802 -3.143 14.629 1.00 91.00 99 PHE A O 1
ATOM 782 N N . ASN A 1 100 ? -1.544 -1.793 16.269 1.00 87.69 100 ASN A N 1
ATOM 783 C CA . ASN A 1 100 ? -0.479 -2.090 17.233 1.00 87.69 100 ASN A CA 1
ATOM 784 C C . ASN A 1 100 ? -0.870 -3.111 18.319 1.00 87.69 100 ASN A C 1
ATOM 786 O O . ASN A 1 100 ? -0.006 -3.597 19.049 1.00 87.69 100 ASN A O 1
ATOM 790 N N . GLY A 1 101 ? -2.150 -3.495 18.408 1.00 86.38 101 GLY A N 1
ATOM 791 C CA . GLY A 1 101 ? -2.664 -4.407 19.436 1.00 86.38 101 GLY A CA 1
ATOM 792 C C . GLY A 1 101 ? -3.443 -5.615 18.904 1.00 86.38 101 GLY A C 1
ATOM 793 O O . GLY A 1 101 ? -3.971 -5.618 17.790 1.00 86.38 101 GLY A O 1
ATOM 794 N N . GLY A 1 102 ? -3.538 -6.653 19.740 1.00 89.88 102 GLY A N 1
ATOM 795 C CA . GLY A 1 102 ? -4.471 -7.770 19.567 1.00 89.88 102 GLY A CA 1
ATOM 796 C C . GLY A 1 102 ? -4.343 -8.537 18.244 1.00 89.88 102 GLY A C 1
ATOM 797 O O . GLY A 1 102 ? -3.248 -8.853 17.776 1.00 89.88 102 GLY A O 1
ATOM 798 N N . SER A 1 103 ? -5.491 -8.881 17.653 1.00 90.00 103 SER A N 1
ATOM 799 C CA . SER A 1 103 ? -5.574 -9.613 16.381 1.00 90.00 103 SER A CA 1
ATOM 800 C C . SER A 1 103 ? -5.187 -8.757 15.171 1.00 90.00 103 SER A C 1
ATOM 802 O O . SER A 1 103 ? -4.673 -9.298 14.193 1.00 90.00 103 SER A O 1
ATOM 804 N N . ALA A 1 104 ? -5.383 -7.436 15.239 1.00 89.44 104 ALA A N 1
ATOM 805 C CA . ALA A 1 104 ? -5.015 -6.505 14.175 1.00 89.44 104 ALA A CA 1
ATOM 806 C C . ALA A 1 104 ? -3.494 -6.428 13.990 1.00 89.44 104 ALA A C 1
ATOM 808 O O . ALA A 1 104 ? -3.024 -6.470 12.856 1.00 89.44 104 ALA A O 1
ATOM 809 N N . LYS A 1 105 ? -2.726 -6.438 15.092 1.00 91.25 105 LYS A N 1
ATOM 810 C CA . LYS A 1 105 ? -1.259 -6.516 15.040 1.00 91.25 105 LYS A CA 1
ATOM 811 C C . LYS A 1 105 ? -0.787 -7.731 14.238 1.00 91.25 105 LYS A C 1
ATOM 813 O O . LYS A 1 105 ? -0.058 -7.572 13.268 1.00 91.25 105 LYS A O 1
ATOM 818 N N . LYS A 1 106 ? -1.281 -8.926 14.586 1.00 90.81 106 LYS A N 1
ATOM 819 C CA . LYS A 1 106 ? -0.922 -10.183 13.901 1.00 90.81 106 LYS A CA 1
ATOM 820 C C . LYS A 1 106 ? -1.288 -10.168 12.415 1.00 90.81 106 LYS A C 1
ATOM 822 O O . LYS A 1 106 ? -0.544 -10.694 11.596 1.00 90.81 106 LYS A O 1
ATOM 827 N N . LYS A 1 107 ? -2.438 -9.581 12.065 1.00 93.38 107 LYS A N 1
ATOM 828 C CA . LYS A 1 107 ? -2.870 -9.436 10.667 1.00 93.38 107 LYS A CA 1
ATOM 829 C C . LYS A 1 107 ? -1.953 -8.506 9.881 1.00 93.38 107 LYS A C 1
ATOM 831 O O . LYS A 1 107 ? -1.621 -8.836 8.748 1.00 93.38 107 LYS A O 1
ATOM 836 N N . LEU A 1 108 ? -1.538 -7.390 10.481 1.00 93.56 108 LEU A N 1
ATOM 837 C CA . LEU A 1 108 ? -0.591 -6.474 9.855 1.00 93.56 108 LEU A CA 1
ATOM 838 C C . LEU A 1 108 ? 0.790 -7.113 9.714 1.00 93.56 108 LEU A C 1
ATOM 840 O O . LEU A 1 108 ? 1.347 -7.057 8.628 1.00 93.56 108 LEU A O 1
ATOM 844 N N . ASP A 1 109 ? 1.295 -7.789 10.746 1.00 91.25 109 ASP A N 1
ATOM 845 C CA . ASP A 1 109 ? 2.578 -8.502 10.670 1.00 91.25 109 ASP A CA 1
ATOM 846 C C . ASP A 1 109 ? 2.552 -9.540 9.535 1.00 91.25 109 ASP A C 1
ATOM 848 O O . ASP A 1 109 ? 3.454 -9.587 8.705 1.00 91.25 109 ASP A O 1
ATOM 852 N N . CYS A 1 110 ? 1.460 -10.304 9.427 1.00 92.62 110 CYS A N 1
ATOM 853 C CA . CYS A 1 110 ? 1.262 -11.250 8.333 1.00 92.62 110 CYS 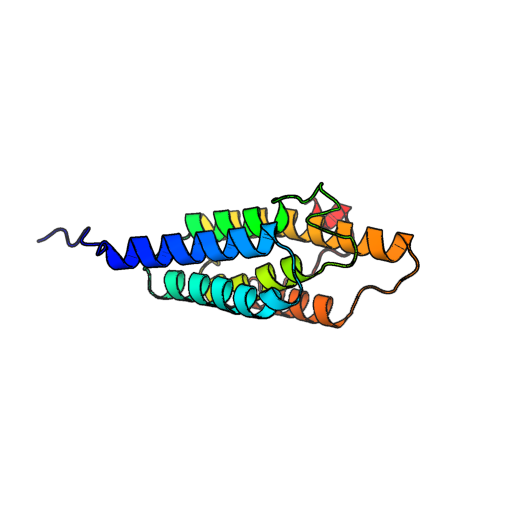A CA 1
ATOM 854 C C . CYS A 1 110 ? 1.206 -10.554 6.964 1.00 92.62 110 CYS A C 1
ATOM 856 O O . CYS A 1 110 ? 1.863 -11.005 6.032 1.00 92.62 110 CYS A O 1
ATOM 858 N N . PHE A 1 111 ? 0.471 -9.445 6.839 1.00 94.44 111 PHE A N 1
ATOM 859 C CA . PHE A 1 111 ? 0.412 -8.673 5.596 1.00 94.44 111 PHE A CA 1
ATOM 860 C C . PHE A 1 111 ? 1.788 -8.137 5.175 1.00 94.44 111 PHE A C 1
ATOM 862 O O . PHE A 1 111 ? 2.128 -8.221 3.997 1.00 94.44 111 PHE A O 1
ATOM 869 N N . LEU A 1 112 ? 2.594 -7.636 6.118 1.00 92.75 112 LEU A N 1
ATOM 870 C CA . LEU A 1 112 ? 3.925 -7.098 5.828 1.00 92.75 112 LEU A CA 1
ATOM 871 C C . LEU A 1 112 ? 4.835 -8.145 5.172 1.00 92.75 112 LEU A C 1
ATOM 873 O O . LEU A 1 112 ? 5.533 -7.811 4.222 1.00 92.75 112 LEU A O 1
ATOM 877 N N . VAL A 1 113 ? 4.754 -9.418 5.573 1.00 91.38 113 VAL A N 1
ATOM 878 C CA . VAL A 1 113 ? 5.470 -10.525 4.906 1.00 91.38 113 VAL A CA 1
ATOM 879 C C . VAL A 1 113 ? 5.092 -10.615 3.419 1.00 91.38 113 VAL A C 1
ATOM 881 O O . VAL A 1 113 ? 5.964 -10.695 2.553 1.00 91.38 113 VAL A O 1
ATOM 884 N N . TYR A 1 114 ? 3.799 -10.550 3.082 1.00 92.06 114 TYR A N 1
ATOM 885 C CA . TYR A 1 114 ? 3.353 -10.551 1.680 1.00 92.06 114 TYR A CA 1
ATOM 886 C C . TYR A 1 114 ? 3.797 -9.293 0.929 1.00 92.06 114 TYR A C 1
ATOM 888 O O . TYR A 1 114 ? 4.240 -9.386 -0.217 1.00 92.06 114 TYR A O 1
ATOM 896 N N . PHE A 1 115 ? 3.724 -8.132 1.57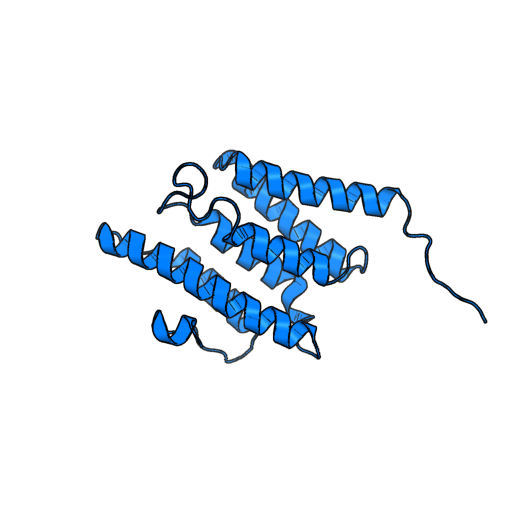7 1.00 94.06 115 PHE A N 1
ATOM 897 C CA . PHE A 1 115 ? 4.168 -6.872 0.997 1.00 94.06 115 PHE A CA 1
ATOM 898 C C . PHE A 1 115 ? 5.674 -6.868 0.703 1.00 94.06 115 PHE A C 1
ATOM 900 O O . PHE A 1 115 ? 6.085 -6.459 -0.382 1.00 94.06 115 PHE A O 1
ATOM 907 N N . TYR A 1 116 ? 6.503 -7.389 1.610 1.00 91.12 116 TYR A N 1
ATOM 908 C CA . TYR A 1 116 ? 7.945 -7.492 1.394 1.00 91.12 116 TYR A CA 1
ATOM 909 C C . TYR A 1 116 ? 8.284 -8.428 0.240 1.00 91.12 116 TYR A C 1
ATOM 911 O O . TYR A 1 116 ? 9.144 -8.094 -0.571 1.00 91.12 116 TYR A O 1
ATOM 919 N N . ARG A 1 117 ? 7.584 -9.560 0.104 1.00 89.50 117 ARG A N 1
ATOM 920 C CA . ARG A 1 117 ? 7.748 -10.450 -1.057 1.00 89.50 117 ARG A CA 1
ATOM 921 C C . ARG A 1 117 ? 7.409 -9.742 -2.367 1.00 89.50 117 ARG A C 1
ATOM 923 O O . ARG A 1 117 ? 8.158 -9.862 -3.331 1.00 89.50 117 ARG A O 1
ATOM 930 N N . TYR A 1 118 ? 6.317 -8.980 -2.386 1.00 91.50 118 TYR A N 1
ATOM 931 C CA . TYR A 1 118 ? 5.924 -8.180 -3.545 1.00 91.50 118 TYR A CA 1
ATOM 932 C C . TYR A 1 118 ? 6.981 -7.115 -3.895 1.00 91.50 118 TYR A C 1
ATOM 934 O O . TYR A 1 118 ? 7.401 -7.008 -5.048 1.00 91.50 118 TYR A O 1
ATOM 942 N N . LEU A 1 119 ? 7.482 -6.379 -2.898 1.00 92.69 119 LEU A N 1
ATOM 943 C CA . LEU A 1 119 ? 8.539 -5.383 -3.082 1.00 92.69 119 LEU A CA 1
ATOM 944 C C . LEU A 1 119 ? 9.837 -6.010 -3.614 1.00 92.69 119 LEU A C 1
ATOM 946 O O . LEU A 1 119 ? 10.461 -5.457 -4.519 1.00 92.69 119 LEU A O 1
ATOM 950 N N . TRP A 1 120 ? 10.229 -7.170 -3.082 1.00 90.38 120 TRP A N 1
ATOM 951 C CA . TRP A 1 120 ? 11.401 -7.910 -3.552 1.00 90.38 120 TRP A CA 1
ATOM 952 C C . TRP A 1 120 ? 11.245 -8.390 -4.993 1.00 90.38 120 TRP A C 1
ATOM 954 O O . TRP A 1 120 ? 12.171 -8.216 -5.775 1.00 90.38 120 TRP A O 1
ATOM 964 N N . ALA A 1 121 ? 10.067 -8.880 -5.388 1.00 90.00 121 ALA A N 1
ATOM 965 C CA . ALA A 1 121 ? 9.812 -9.254 -6.779 1.00 90.00 121 ALA A CA 1
ATOM 966 C C . ALA A 1 121 ? 9.998 -8.066 -7.745 1.00 90.00 121 ALA A C 1
ATOM 968 O O . ALA A 1 121 ? 10.571 -8.225 -8.824 1.00 90.00 121 ALA A O 1
ATOM 969 N N . LYS A 1 122 ? 9.581 -6.853 -7.347 1.00 91.62 122 LYS A N 1
ATOM 970 C CA . LYS A 1 122 ? 9.852 -5.634 -8.126 1.00 91.62 122 LYS A CA 1
ATOM 971 C C . LYS A 1 122 ? 11.345 -5.308 -8.162 1.00 91.62 122 LYS A C 1
ATOM 973 O O . LYS A 1 122 ? 11.873 -5.043 -9.238 1.00 91.62 122 LYS A O 1
ATOM 978 N N . LYS A 1 123 ? 12.050 -5.374 -7.028 1.00 91.88 123 LYS A N 1
ATOM 979 C CA . LYS A 1 123 ? 13.510 -5.165 -6.978 1.00 91.88 123 LYS A CA 1
ATOM 980 C C . LYS A 1 123 ? 14.268 -6.129 -7.890 1.00 91.88 123 LYS A C 1
ATOM 982 O O . LYS A 1 123 ? 15.114 -5.680 -8.659 1.00 91.88 123 LYS A O 1
ATOM 987 N N . ASP A 1 124 ? 13.921 -7.412 -7.863 1.00 91.06 124 ASP A N 1
ATOM 988 C CA . ASP A 1 124 ? 14.529 -8.435 -8.715 1.00 91.06 124 ASP A CA 1
ATOM 989 C C . ASP A 1 124 ? 14.278 -8.142 -10.201 1.00 91.06 124 ASP A C 1
ATOM 991 O O . ASP A 1 124 ? 15.177 -8.299 -11.026 1.00 91.06 124 ASP A O 1
ATOM 995 N N . ALA A 1 125 ? 13.091 -7.639 -10.559 1.00 90.94 125 ALA A N 1
ATOM 996 C CA . ALA A 1 125 ? 12.773 -7.264 -11.936 1.00 90.94 125 ALA A CA 1
ATOM 997 C C . ALA A 1 125 ? 13.571 -6.046 -12.446 1.00 90.94 125 ALA A C 1
ATOM 999 O O . ALA A 1 125 ? 13.897 -5.998 -13.637 1.00 90.94 125 ALA A O 1
ATOM 1000 N N . TYR A 1 126 ? 13.890 -5.091 -11.563 1.00 93.31 126 TYR A N 1
ATOM 1001 C CA . TYR A 1 126 ? 14.799 -3.970 -11.839 1.00 93.31 126 TYR A CA 1
ATOM 1002 C C . TYR A 1 126 ? 16.251 -4.450 -11.975 1.00 93.31 126 TYR A C 1
ATOM 1004 O O . TYR A 1 126 ? 16.918 -4.121 -12.956 1.00 93.31 126 TYR A O 1
ATOM 1012 N N . ALA A 1 127 ? 16.710 -5.297 -11.047 1.00 92.31 127 ALA A N 1
ATOM 1013 C CA . ALA A 1 127 ? 18.051 -5.876 -11.068 1.00 92.31 127 ALA A CA 1
ATOM 1014 C C . ALA A 1 127 ? 18.295 -6.728 -12.325 1.00 92.31 127 ALA A C 1
ATOM 1016 O O . ALA A 1 127 ? 19.335 -6.592 -12.962 1.00 92.31 127 ALA A O 1
ATOM 1017 N N . ALA A 1 128 ? 17.312 -7.532 -12.745 1.00 93.06 128 ALA A N 1
ATOM 1018 C CA . ALA A 1 128 ? 17.371 -8.329 -13.974 1.00 93.06 128 ALA A CA 1
ATOM 1019 C C . ALA A 1 128 ? 17.498 -7.485 -15.257 1.00 93.06 128 ALA A C 1
ATOM 1021 O O . ALA A 1 128 ? 17.866 -8.010 -16.305 1.00 93.06 128 ALA A O 1
ATOM 1022 N N . ARG A 1 129 ? 17.171 -6.190 -15.187 1.00 93.31 129 ARG A N 1
ATOM 1023 C CA . ARG A 1 129 ? 17.299 -5.220 -16.286 1.00 93.31 129 ARG A CA 1
ATOM 1024 C C . ARG A 1 129 ? 18.489 -4.281 -16.108 1.00 93.31 129 ARG A C 1
ATOM 1026 O O . ARG A 1 129 ? 18.625 -3.349 -16.891 1.00 93.31 129 ARG A O 1
ATOM 1033 N N . GLU A 1 130 ? 19.305 -4.498 -15.075 1.00 93.50 130 GLU A N 1
ATOM 1034 C CA . GLU A 1 130 ? 20.451 -3.652 -14.725 1.00 93.50 130 GLU A CA 1
ATOM 1035 C C . GLU A 1 130 ? 20.065 -2.178 -14.473 1.00 93.50 130 GLU A C 1
ATOM 1037 O O . GLU A 1 130 ? 20.882 -1.268 -14.611 1.00 93.50 130 GLU A O 1
ATOM 1042 N N . VAL A 1 131 ? 18.811 -1.930 -14.072 1.00 93.12 131 VAL A N 1
ATOM 1043 C CA . VAL A 1 131 ? 18.299 -0.595 -13.729 1.00 93.12 131 VAL A CA 1
ATOM 1044 C C . VAL A 1 131 ? 18.272 -0.451 -12.205 1.00 93.12 131 VAL A C 1
ATOM 1046 O O . VAL A 1 131 ? 17.727 -1.324 -11.525 1.00 93.12 131 VAL A O 1
ATOM 1049 N N . PRO A 1 132 ? 18.806 0.643 -11.628 1.00 92.56 132 PRO A N 1
ATOM 1050 C CA . PRO A 1 132 ? 18.731 0.861 -10.190 1.00 92.56 132 PRO A CA 1
ATOM 1051 C C . PRO A 1 132 ? 17.278 1.054 -9.743 1.00 92.56 132 PRO A C 1
ATOM 1053 O O . PRO A 1 132 ? 16.502 1.775 -10.375 1.00 92.56 132 PRO A O 1
ATOM 1056 N N . PHE A 1 133 ? 16.911 0.425 -8.626 1.00 92.56 133 PHE A N 1
ATOM 1057 C CA . PHE A 1 133 ? 15.587 0.608 -8.042 1.00 92.56 133 PHE A CA 1
ATOM 1058 C C . PHE A 1 133 ? 15.425 2.054 -7.524 1.00 92.56 133 PHE A C 1
ATOM 1060 O O . PHE A 1 133 ? 16.350 2.572 -6.894 1.00 92.56 133 PHE A O 1
ATOM 1067 N N . PRO A 1 134 ? 14.280 2.728 -7.744 1.00 94.81 134 PRO A N 1
ATOM 1068 C CA . PRO A 1 134 ? 14.101 4.118 -7.330 1.00 94.81 134 PRO A CA 1
ATOM 1069 C C . PRO A 1 134 ? 14.179 4.307 -5.807 1.00 94.81 134 PRO A C 1
ATOM 1071 O O . PRO A 1 134 ? 13.320 3.828 -5.064 1.00 94.81 134 PRO A O 1
ATOM 1074 N N . ASN A 1 135 ? 15.170 5.076 -5.345 1.00 91.81 135 ASN A N 1
ATOM 1075 C CA . ASN A 1 135 ? 15.379 5.349 -3.916 1.00 91.81 135 ASN A CA 1
ATOM 1076 C C . ASN A 1 135 ? 14.180 6.047 -3.258 1.00 91.81 135 ASN A C 1
ATOM 1078 O O . ASN A 1 135 ? 13.867 5.762 -2.112 1.00 91.81 135 ASN A O 1
ATOM 1082 N N . GLU A 1 136 ? 13.470 6.915 -3.986 1.00 93.31 136 GLU A N 1
ATOM 1083 C CA . GLU A 1 136 ? 12.275 7.614 -3.485 1.00 93.31 136 GLU A CA 1
ATOM 1084 C C . GLU A 1 136 ? 11.211 6.639 -2.951 1.00 93.31 136 GLU A C 1
ATOM 1086 O O . GLU A 1 136 ? 10.633 6.857 -1.889 1.00 93.31 136 GLU A O 1
ATOM 1091 N N . VAL A 1 137 ? 10.990 5.526 -3.659 1.00 93.44 137 VAL A N 1
ATOM 1092 C CA . VAL A 1 137 ? 10.028 4.499 -3.240 1.00 93.44 137 VAL A CA 1
ATOM 1093 C C . VAL A 1 137 ? 10.533 3.766 -2.002 1.00 93.44 137 VAL A C 1
ATOM 1095 O O . VAL A 1 137 ? 9.746 3.482 -1.105 1.00 93.44 137 VAL A O 1
ATOM 1098 N N . MET A 1 138 ? 11.840 3.504 -1.919 1.00 93.44 138 MET A N 1
ATOM 1099 C CA . MET A 1 138 ? 12.441 2.881 -0.738 1.00 93.44 138 MET A CA 1
ATOM 1100 C C . MET A 1 138 ? 12.328 3.761 0.502 1.00 93.44 138 MET A C 1
ATOM 1102 O O . MET A 1 138 ? 11.880 3.267 1.532 1.00 93.44 138 MET A O 1
ATOM 1106 N N . PHE A 1 139 ? 12.633 5.055 0.390 1.00 94.06 139 PHE A N 1
ATOM 1107 C CA . PHE A 1 139 ? 12.488 5.995 1.503 1.00 94.06 139 PHE A CA 1
ATOM 1108 C C . PHE A 1 139 ? 11.046 6.048 2.010 1.00 94.06 139 PHE A C 1
ATOM 1110 O O . PHE A 1 139 ? 10.815 6.055 3.216 1.00 94.06 139 PHE A O 1
ATOM 1117 N N . ARG A 1 140 ? 10.062 6.011 1.100 1.00 94.75 140 ARG A N 1
ATOM 1118 C CA . ARG A 1 140 ? 8.647 6.001 1.488 1.00 94.75 140 ARG A CA 1
ATOM 1119 C C . ARG A 1 140 ? 8.237 4.705 2.193 1.00 94.75 140 ARG A C 1
ATOM 1121 O O . ARG A 1 140 ? 7.457 4.738 3.141 1.00 94.75 140 ARG A O 1
ATOM 1128 N N . VAL A 1 141 ? 8.775 3.565 1.757 1.00 94.94 141 VAL A N 1
ATOM 1129 C CA . VAL A 1 141 ? 8.563 2.270 2.421 1.00 94.94 141 VAL A CA 1
ATOM 1130 C C . VAL A 1 141 ? 9.200 2.254 3.813 1.00 94.94 141 VAL A C 1
ATOM 1132 O O . VAL A 1 141 ? 8.568 1.789 4.759 1.00 94.94 141 VAL A O 1
ATOM 1135 N N . GLU A 1 142 ? 10.421 2.768 3.952 1.00 92.56 142 GLU A N 1
ATOM 1136 C CA . GLU A 1 142 ? 11.128 2.888 5.234 1.00 92.56 142 GLU A CA 1
ATOM 1137 C C . GLU A 1 142 ? 10.346 3.752 6.227 1.00 92.56 142 GLU A C 1
ATOM 1139 O O . GLU A 1 142 ? 10.120 3.337 7.363 1.00 92.56 142 GLU A O 1
ATOM 1144 N N . GLU A 1 143 ? 9.864 4.912 5.777 1.00 94.00 143 GLU A N 1
ATOM 1145 C CA . GLU A 1 143 ? 9.014 5.801 6.569 1.00 94.00 143 GLU A CA 1
ATOM 1146 C C . GLU A 1 143 ? 7.729 5.101 7.028 1.00 94.00 143 GLU A C 1
ATOM 1148 O O . GLU A 1 143 ? 7.377 5.163 8.207 1.00 94.00 143 GLU A O 1
ATOM 1153 N N . MET A 1 144 ? 7.050 4.387 6.123 1.00 94.69 144 MET A N 1
ATOM 1154 C CA . MET A 1 144 ? 5.848 3.628 6.466 1.00 94.69 144 MET A CA 1
ATOM 1155 C C . MET A 1 144 ? 6.132 2.562 7.525 1.00 94.69 144 MET A C 1
ATOM 1157 O O . MET A 1 144 ? 5.360 2.435 8.474 1.00 94.69 144 MET A O 1
ATOM 1161 N N . ILE A 1 145 ? 7.231 1.818 7.397 1.00 91.62 145 ILE A N 1
ATOM 1162 C CA . ILE A 1 145 ? 7.580 0.742 8.332 1.00 91.62 145 ILE A CA 1
ATOM 1163 C C . ILE A 1 145 ? 7.906 1.303 9.707 1.00 91.62 145 ILE A C 1
ATOM 1165 O O . ILE A 1 145 ? 7.408 0.775 10.699 1.00 91.62 145 ILE A O 1
ATOM 1169 N N . GLU A 1 146 ? 8.674 2.388 9.775 1.00 91.19 146 GLU A N 1
ATOM 1170 C CA . GLU A 1 146 ? 8.964 3.052 11.045 1.00 91.19 146 GLU A CA 1
ATOM 1171 C C . GLU A 1 146 ? 7.682 3.600 11.691 1.00 91.19 146 GLU A C 1
ATOM 1173 O O . GLU A 1 146 ? 7.500 3.488 12.906 1.00 91.19 146 GLU A O 1
ATOM 1178 N N . TYR A 1 147 ? 6.743 4.108 10.885 1.00 91.62 147 TYR A N 1
ATOM 1179 C CA . TYR A 1 147 ? 5.441 4.566 11.365 1.00 91.62 147 TYR A CA 1
ATOM 1180 C C . TYR A 1 147 ? 4.599 3.426 11.961 1.00 91.62 147 TYR A C 1
ATOM 1182 O O . TYR A 1 147 ? 4.104 3.542 13.086 1.00 91.62 147 TYR A O 1
ATOM 1190 N N . VAL A 1 148 ? 4.454 2.299 11.252 1.00 90.56 148 VAL A N 1
ATOM 1191 C CA . VAL A 1 148 ? 3.607 1.185 11.718 1.00 90.56 148 VAL A CA 1
ATOM 1192 C C . VAL A 1 148 ? 4.293 0.280 12.741 1.00 90.56 148 VAL A C 1
ATOM 1194 O O . VAL A 1 148 ? 3.621 -0.398 13.523 1.00 90.56 148 VAL A O 1
ATOM 1197 N N . ARG A 1 149 ? 5.625 0.228 12.746 1.00 87.31 149 ARG A N 1
ATOM 1198 C CA . ARG A 1 149 ? 6.441 -0.656 13.582 1.00 87.31 149 ARG A CA 1
ATOM 1199 C C . ARG A 1 149 ? 7.770 0.013 13.944 1.00 87.31 149 ARG A C 1
ATOM 1201 O O . ARG A 1 149 ? 8.825 -0.383 13.457 1.00 87.31 149 ARG A O 1
ATOM 1208 N N . LYS A 1 150 ? 7.716 0.963 14.879 1.00 80.25 150 LYS A N 1
ATOM 1209 C CA . LYS A 1 150 ? 8.896 1.670 15.410 1.00 80.25 150 LYS A CA 1
ATOM 1210 C C . LYS A 1 150 ? 10.059 0.721 15.719 1.00 80.25 150 LYS A C 1
ATOM 1212 O O . LYS A 1 150 ? 9.890 -0.229 16.491 1.00 80.25 150 LYS A O 1
ATOM 1217 N N . GLY A 1 151 ? 11.225 0.980 15.130 1.00 66.81 151 GLY A N 1
ATOM 1218 C CA . GLY A 1 151 ? 12.447 0.197 15.332 1.00 66.81 151 GLY A CA 1
ATOM 1219 C C . GLY A 1 151 ? 12.512 -1.133 14.573 1.00 66.81 151 GLY A C 1
ATOM 1220 O O . GLY A 1 151 ? 13.421 -1.927 14.829 1.00 66.81 151 GLY A O 1
ATOM 1221 N N . SER A 1 152 ? 11.578 -1.404 13.656 1.00 70.75 152 SER A N 1
ATOM 1222 C CA . SER A 1 152 ? 11.656 -2.575 12.775 1.00 70.75 152 SER A CA 1
ATOM 1223 C C . SER A 1 152 ? 12.553 -2.300 11.578 1.00 70.75 152 SER A C 1
ATOM 1225 O O . SER A 1 152 ? 12.477 -1.248 10.952 1.00 70.75 152 SER A O 1
ATOM 1227 N N . LYS A 1 153 ? 13.398 -3.274 11.238 1.00 65.81 153 LYS A N 1
ATOM 1228 C CA . LYS A 1 153 ? 14.235 -3.215 10.039 1.00 65.81 153 LYS A CA 1
ATOM 1229 C C . LYS A 1 153 ? 13.520 -3.872 8.864 1.00 65.81 153 LYS A C 1
ATOM 1231 O O . LYS A 1 153 ? 12.845 -4.887 9.037 1.00 65.81 153 LYS A O 1
ATOM 1236 N N . LEU A 1 154 ? 13.700 -3.302 7.675 1.00 68.25 154 LEU A N 1
ATOM 1237 C CA . LEU A 1 154 ? 13.338 -3.964 6.425 1.00 68.25 154 LEU A CA 1
ATOM 1238 C C . LEU A 1 154 ? 14.115 -5.276 6.291 1.00 68.25 154 LEU A C 1
ATOM 1240 O O . LEU A 1 154 ? 15.314 -5.277 6.572 1.00 68.25 154 LEU A O 1
ATOM 1244 N N . PRO A 1 155 ? 13.473 -6.362 5.829 1.00 68.69 155 PRO A N 1
ATOM 1245 C CA . PRO A 1 155 ? 14.190 -7.585 5.510 1.00 68.69 155 PRO A CA 1
ATOM 1246 C C . PRO A 1 155 ? 15.238 -7.303 4.433 1.00 68.69 155 PRO A C 1
ATOM 1248 O O . PRO A 1 155 ? 14.905 -6.786 3.359 1.00 68.69 155 PRO A O 1
ATOM 1251 N N . GLU A 1 156 ? 16.489 -7.664 4.705 1.00 61.16 156 GLU A N 1
ATOM 1252 C CA . GLU A 1 156 ? 17.611 -7.426 3.793 1.00 61.16 156 GLU A CA 1
ATOM 1253 C C . GLU A 1 156 ? 17.601 -8.421 2.630 1.00 61.16 156 GLU A C 1
ATOM 1255 O O . GLU A 1 156 ? 18.188 -8.149 1.587 1.00 61.16 156 GLU A O 1
ATOM 1260 N N . ASN A 1 157 ? 16.882 -9.541 2.778 1.00 60.78 157 ASN A N 1
ATOM 1261 C CA . ASN A 1 157 ? 16.850 -10.633 1.810 1.00 60.78 157 ASN A CA 1
ATOM 1262 C C . ASN A 1 157 ? 15.438 -11.203 1.589 1.00 60.78 157 ASN A C 1
ATOM 1264 O O . ASN A 1 157 ? 14.606 -11.230 2.497 1.00 60.78 157 ASN A O 1
ATOM 1268 N N . MET A 1 158 ? 15.205 -11.805 0.415 1.00 55.16 158 MET A N 1
ATOM 1269 C CA . MET A 1 158 ? 13.951 -12.510 0.090 1.00 55.16 158 MET A CA 1
ATOM 1270 C C . MET A 1 158 ? 13.636 -13.641 1.091 1.00 55.16 158 MET A C 1
ATOM 1272 O O . MET A 1 158 ? 12.480 -13.869 1.430 1.00 55.16 158 MET A O 1
ATOM 1276 N N . LYS A 1 159 ? 14.667 -14.301 1.641 1.00 57.53 159 LYS A N 1
ATOM 1277 C CA . LYS A 1 159 ? 14.518 -15.322 2.697 1.00 57.53 159 LYS A CA 1
ATOM 1278 C C . LYS A 1 159 ? 14.039 -14.747 4.034 1.00 57.53 159 LYS A C 1
ATOM 1280 O O . LYS A 1 159 ? 13.305 -15.422 4.744 1.00 57.53 159 LYS A O 1
ATOM 1285 N N . GLU A 1 160 ? 14.435 -13.522 4.369 1.00 61.25 160 GLU A N 1
ATOM 1286 C CA . GLU A 1 160 ? 13.968 -12.835 5.579 1.00 61.25 160 GLU A CA 1
ATOM 1287 C C . GLU A 1 160 ? 12.557 -12.282 5.381 1.00 61.25 160 GLU A C 1
ATOM 1289 O O . GLU A 1 160 ? 11.739 -12.358 6.284 1.00 61.25 160 GLU A O 1
ATOM 1294 N N . ALA A 1 161 ? 12.221 -11.845 4.163 1.00 55.44 161 ALA A N 1
ATOM 1295 C CA . ALA A 1 161 ? 10.857 -11.476 3.784 1.00 55.44 161 ALA A CA 1
ATOM 1296 C C . ALA A 1 161 ? 9.873 -12.667 3.780 1.00 55.44 161 ALA A C 1
ATOM 1298 O O . ALA A 1 161 ? 8.684 -12.484 3.523 1.00 55.44 161 ALA A O 1
ATOM 1299 N N . GLN A 1 162 ? 10.349 -13.900 3.994 1.00 52.44 162 GLN A N 1
ATOM 1300 C CA . GLN A 1 162 ? 9.514 -15.097 4.071 1.00 52.44 162 GLN A CA 1
ATOM 1301 C C . GLN A 1 162 ? 9.155 -15.528 5.498 1.00 52.44 162 GLN A C 1
ATOM 1303 O O . GLN A 1 162 ? 8.240 -16.350 5.612 1.00 52.44 162 GLN A O 1
ATOM 1308 N N . GLN A 1 163 ? 9.844 -15.006 6.518 1.00 46.38 163 GLN A N 1
ATOM 1309 C CA . GLN A 1 163 ? 9.645 -15.315 7.941 1.00 46.38 163 GLN A CA 1
ATOM 1310 C C . GLN A 1 163 ? 8.724 -14.292 8.606 1.00 46.38 163 GLN A C 1
ATOM 1312 O O . GLN A 1 163 ? 7.952 -14.722 9.492 1.00 46.38 163 GLN A O 1
#

Nearest PDB structures (foldseek):
  7qg6-assembly1_B  TM=9.389E-01  e=5.377E-09  Homo sapiens
  8fbo-assembly1_C  TM=4.555E-01  e=2.453E+00  synthetic construct
  6yvd-assembly1_A  TM=3.623E-01  e=1.934E+00  Saccharomyces cerevisiae S288C
  8jau-assembly1_A  TM=3.610E-01  e=5.009E+00  Homo sapiens

pLDDT: mean 85.51, std 13.93, range [37.69, 97.0]

Secondary structure (DSSP, 8-state):
---------HHHHHHHHHHHHHHHHHHHH--GGGHHHHHHHHHHHHHHHHTTSS-HHHHHHHHHHHHHTTTT-TTTS-TT--HHHHHHHHHHHHHGGGTTSHHHHHHHHHHHHHHHHHHHHHHHHHHTTTPPPPHHHHHHHHHHHHHHSTTPPPPSSTTGGG-

Mean predicted aligned error: 6.86 Å

Foldseek 3Di:
DDDPDDPLPPVLVVVLVVLLVLLVVCLVVVDPVCLVVNLVSLLVNLVCVVVVSDDLVVLLVSLCCLQPPCVVPCVRDPLLDCSSLVSNLSNLLSHLQVQVDDPSVVSVVVSQLSSLLSVVVSCVSCVVVVHHDDVVSVVSNVVSCCNNPNPDDRPPDNVSSND

Sequence (163 aa):
MGCVSIERSCAGVSVLDNVLEEIRMVLELNHTSLNQDAVLAVTFLGQLYNYSVCDSPIIFKTLYQLITFGAFDVLLDDWNNLTRVRLVCELLLTCGEYFNGGSAKKKLDCFLVYFYRYLWAKKDAYAAREVPFPNEVMFRVEEMIEYVRKGSKLPENMKEAQQ

Radius of gyration: 16.75 Å; Cα contacts (8 Å, |Δi|>4): 137; chains: 1; bounding box: 50×26×47 Å

Solvent-accessible surface area (backbone atoms only — not comparable to full-atom values): 9279 Å² total; per-residue (Å²): 142,78,87,88,74,82,82,76,50,69,66,62,54,51,53,51,51,52,41,58,48,51,50,47,52,41,54,68,66,60,47,79,87,42,52,62,58,42,46,51,37,38,37,49,53,19,47,37,38,76,71,66,74,46,59,71,70,57,56,52,50,49,54,50,43,57,66,56,62,47,64,88,35,63,90,49,45,40,70,85,61,54,63,51,61,51,45,50,29,47,26,41,67,59,45,27,70,78,37,71,50,77,72,48,24,56,51,48,58,55,47,48,35,56,50,43,45,53,52,45,55,38,48,51,52,27,54,78,66,77,41,84,72,65,60,72,61,52,53,46,48,52,53,28,41,39,62,51,37,73,89,59,77,79,62,92,41,74,74,55,25,70,112